Protein AF-J3IE87-F1 (afdb_monomer)

Radius of gyration: 18.37 Å; Cα contacts (8 Å, |Δi|>4): 127; chains: 1; bounding box: 42×28×56 Å

Foldseek 3Di:
DQDPLNVQLVVLCVLQPQLLVLLVVVLVVLVVVLVVVVVVCVVVVNPCVCNVVSVVVSVLSVQLSVLLVLLSVLSNDQQRPCPPVVSSVVSLVSLQVVLVVLCVVVPPDPSSVSSNVSSVSSVVSNVVNVVSNVCVVVVVPPD

Mean predicted aligned error: 9.03 Å

Nearest PDB structures (foldseek):
  1i4d-assembly1_B  TM=3.005E-01  e=4.327E+00  Homo sapiens
  1i4d-assembly1_A  TM=2.840E-01  e=5.271E+00  Homo sapiens

Solvent-accessible surface area (backbone atoms only — not comparable to full-atom values): 7616 Å² total; per-residue (Å²): 133,86,48,77,67,56,53,52,44,49,52,53,50,67,59,42,54,65,38,52,53,56,40,49,51,53,50,52,49,49,53,50,51,52,53,52,51,51,51,49,27,65,76,68,71,48,83,65,80,61,48,68,58,53,50,52,53,47,51,50,50,53,46,19,48,51,22,39,51,50,41,53,54,34,54,74,43,95,71,35,76,66,78,62,51,74,58,34,52,50,17,40,53,47,27,40,51,52,10,51,51,39,29,65,73,46,60,86,33,72,67,14,54,44,39,33,46,27,27,56,53,40,51,54,46,42,54,52,36,54,52,53,34,52,39,47,76,69,57,76,57,81,121

Sequence (143 aa):
MITRLQVLKLIQISLALPAYTVPASATIGFILWYGLGLLTGLLTSQTLAGAEWGLLLLVASLYSQWACWSIFADGLEDIPAVPHLPWVVFGLVLTLLLGIAAWVIFRTGLFGFLCGSQGIVACVLLVINLLRRRAADSGHLRV

Secondary structure (DSSP, 8-state):
---HHHHHHHHHHHHHHHHHHHHHHHHHHHHHHHHHHHHHHHHHT---TTHHHHHHHHHHHHHHHHHHHHHHHHHHSSS---TTHHHHHHHHHHHHHHHHHHHHHTTT-HHHHHHHHHHHHHHHHHHHHHHHHHHHHTTTT--

pLDDT: mean 74.34, std 9.61, range [41.16, 89.0]

Structure (mmCIF, N/CA/C/O backbone):
data_AF-J3IE87-F1
#
_entry.id   AF-J3IE87-F1
#
loop_
_atom_site.group_PDB
_atom_site.id
_atom_site.type_symbol
_atom_site.label_atom_id
_atom_site.label_alt_id
_atom_site.label_comp_id
_atom_site.label_asym_id
_atom_site.label_entity_id
_atom_site.label_seq_id
_atom_site.pdbx_PDB_ins_code
_atom_site.Cartn_x
_atom_site.Cartn_y
_atom_site.Cartn_z
_atom_site.occupancy
_atom_site.B_iso_or_equiv
_atom_site.auth_seq_id
_atom_site.auth_comp_id
_atom_site.auth_asym_id
_atom_site.auth_atom_id
_atom_site.pdbx_PDB_model_num
ATOM 1 N N . MET A 1 1 ? 24.023 16.325 -17.488 1.00 49.53 1 MET A N 1
ATOM 2 C CA . MET A 1 1 ? 22.997 15.998 -18.499 1.00 49.53 1 MET A CA 1
ATOM 3 C C . MET A 1 1 ? 22.140 14.892 -17.911 1.00 49.53 1 MET A C 1
ATOM 5 O O . MET A 1 1 ? 22.682 13.840 -17.606 1.00 49.53 1 MET A O 1
ATOM 9 N N . ILE A 1 2 ? 20.868 15.167 -17.625 1.00 58.59 2 ILE A N 1
ATOM 10 C CA . ILE A 1 2 ? 19.955 14.168 -17.057 1.00 58.59 2 ILE A CA 1
ATOM 11 C C . ILE A 1 2 ? 19.617 13.140 -18.145 1.00 58.59 2 ILE A C 1
ATOM 13 O O . ILE A 1 2 ? 19.293 13.517 -19.273 1.00 58.59 2 ILE A O 1
ATOM 17 N N . THR A 1 3 ? 19.722 11.849 -17.835 1.00 72.19 3 THR A N 1
ATOM 18 C CA . THR A 1 3 ? 19.378 10.778 -18.783 1.00 72.19 3 THR A CA 1
ATOM 19 C C . THR A 1 3 ? 17.861 10.557 -18.815 1.00 72.19 3 THR A C 1
ATOM 21 O O . THR A 1 3 ? 17.160 10.837 -17.842 1.00 72.19 3 THR A O 1
ATOM 24 N N . ARG A 1 4 ? 17.308 10.029 -19.920 1.00 66.62 4 ARG A N 1
ATOM 25 C CA . ARG A 1 4 ? 15.855 9.747 -20.033 1.00 66.62 4 ARG A CA 1
ATOM 26 C C . ARG A 1 4 ? 15.334 8.843 -18.903 1.00 66.62 4 ARG A C 1
ATOM 28 O O . ARG A 1 4 ? 14.187 8.976 -18.487 1.00 66.62 4 ARG A O 1
ATOM 35 N N . LEU A 1 5 ? 16.198 7.975 -18.377 1.00 66.06 5 LEU A N 1
ATOM 36 C CA . LEU A 1 5 ? 15.913 7.075 -17.260 1.00 66.06 5 LEU A CA 1
ATOM 37 C C . LEU A 1 5 ? 15.802 7.830 -15.921 1.00 66.06 5 LEU A C 1
ATOM 39 O O . LEU A 1 5 ? 14.910 7.549 -15.125 1.00 66.06 5 LEU A O 1
ATOM 43 N N . GLN A 1 6 ? 16.635 8.856 -15.712 1.00 66.75 6 GLN A N 1
ATOM 44 C CA . GLN A 1 6 ? 16.551 9.748 -14.550 1.00 66.75 6 GLN A CA 1
ATOM 45 C C . GLN A 1 6 ? 15.290 10.627 -14.579 1.00 66.75 6 GLN A C 1
ATOM 47 O O . GLN A 1 6 ? 14.691 10.848 -13.531 1.00 66.75 6 GLN A O 1
ATOM 52 N N . VAL A 1 7 ? 14.837 11.074 -15.761 1.00 70.44 7 VAL A N 1
ATOM 53 C CA . VAL A 1 7 ? 13.557 11.805 -15.904 1.00 70.44 7 VAL A CA 1
ATOM 54 C C . VAL A 1 7 ? 12.369 10.920 -15.525 1.00 70.44 7 VAL A C 1
ATOM 56 O O . VAL A 1 7 ? 11.489 11.359 -14.791 1.00 70.44 7 VAL A O 1
ATOM 59 N N . LEU A 1 8 ? 12.347 9.664 -15.983 1.00 63.66 8 LEU A N 1
ATOM 60 C CA . LEU A 1 8 ? 11.281 8.713 -15.649 1.00 63.66 8 LEU A CA 1
ATOM 61 C C . LEU A 1 8 ? 11.243 8.394 -14.150 1.00 63.66 8 LEU A C 1
ATOM 63 O O . LEU A 1 8 ? 10.163 8.411 -13.563 1.00 63.66 8 LEU A O 1
ATOM 67 N N . LYS A 1 9 ? 12.406 8.192 -13.518 1.00 65.44 9 LYS A N 1
ATOM 68 C CA . LYS A 1 9 ? 12.503 8.042 -12.058 1.00 65.44 9 LYS A CA 1
ATOM 69 C C . LYS A 1 9 ? 11.974 9.273 -11.324 1.00 65.44 9 LYS A C 1
ATOM 71 O O . LYS A 1 9 ? 11.215 9.131 -10.371 1.00 65.44 9 LYS A O 1
ATOM 76 N N . LEU A 1 10 ? 12.315 10.476 -11.789 1.00 68.12 10 LEU A N 1
ATOM 77 C CA . LEU A 1 10 ? 11.829 11.717 -11.186 1.00 68.12 10 LEU A CA 1
ATOM 78 C C . LEU A 1 10 ? 10.300 11.828 -11.282 1.00 68.12 10 LEU A C 1
ATOM 80 O O . LEU A 1 10 ? 9.655 12.121 -10.285 1.00 68.12 10 LEU A O 1
ATOM 84 N N . ILE A 1 11 ? 9.713 11.506 -12.439 1.00 67.75 11 ILE A N 1
ATOM 85 C CA . ILE A 1 11 ? 8.254 11.484 -12.636 1.00 67.75 11 ILE A CA 1
ATOM 86 C C . ILE A 1 11 ? 7.585 10.443 -11.723 1.00 67.75 11 ILE A C 1
ATOM 88 O O . ILE A 1 11 ? 6.569 10.748 -11.099 1.00 67.75 11 ILE A O 1
ATOM 92 N N . GLN A 1 12 ? 8.161 9.239 -11.597 1.00 66.31 12 GLN A N 1
ATOM 93 C CA . GLN A 1 12 ? 7.662 8.202 -10.684 1.00 66.31 12 GLN A CA 1
ATOM 94 C C . GLN A 1 12 ? 7.676 8.684 -9.228 1.00 66.31 12 GLN A C 1
ATOM 96 O O . GLN A 1 12 ? 6.685 8.517 -8.523 1.00 66.31 12 GLN A O 1
ATOM 101 N N . ILE A 1 13 ? 8.754 9.339 -8.795 1.00 67.69 13 ILE A N 1
ATOM 102 C CA . ILE A 1 13 ? 8.888 9.913 -7.449 1.00 67.69 13 ILE A CA 1
ATOM 103 C C . ILE A 1 13 ? 7.872 11.042 -7.229 1.00 67.69 13 ILE A C 1
ATOM 105 O O . ILE A 1 13 ? 7.196 11.066 -6.202 1.00 67.69 13 ILE A O 1
ATOM 109 N N . SER A 1 14 ? 7.715 11.951 -8.196 1.00 63.09 14 SER A N 1
ATOM 110 C CA . SER A 1 14 ? 6.796 13.092 -8.096 1.00 63.09 14 SER A CA 1
ATOM 111 C C . SER A 1 14 ? 5.320 12.686 -8.046 1.00 63.09 14 SER A C 1
ATOM 113 O O . SER A 1 14 ? 4.544 13.338 -7.354 1.00 63.09 14 SER A O 1
ATOM 115 N N . LEU A 1 15 ? 4.924 11.620 -8.749 1.00 64.19 15 LEU A N 1
ATOM 116 C CA . LEU A 1 15 ? 3.556 11.085 -8.715 1.00 64.19 15 LEU A CA 1
ATOM 117 C C . LEU A 1 15 ? 3.298 10.205 -7.488 1.00 64.19 15 LEU A C 1
ATOM 119 O O . LEU A 1 15 ? 2.194 10.213 -6.944 1.00 64.19 15 LEU A O 1
ATOM 123 N N . ALA A 1 16 ? 4.303 9.451 -7.043 1.00 62.28 16 ALA A N 1
ATOM 124 C CA . ALA A 1 16 ? 4.160 8.548 -5.913 1.00 62.28 16 ALA A CA 1
ATOM 125 C C . ALA A 1 16 ? 4.171 9.284 -4.567 1.00 62.28 16 ALA A C 1
ATOM 127 O O . ALA A 1 16 ? 3.341 8.989 -3.719 1.00 62.28 16 ALA A O 1
ATOM 128 N N . LEU A 1 17 ? 5.034 10.280 -4.340 1.00 63.72 17 LEU A N 1
ATOM 129 C CA . LEU A 1 17 ? 5.115 10.926 -3.018 1.00 63.72 17 LEU A CA 1
ATOM 130 C C . LEU A 1 17 ? 3.760 11.443 -2.484 1.00 63.72 17 LEU A C 1
ATOM 132 O O . LEU A 1 17 ? 3.412 11.126 -1.344 1.00 63.72 17 LEU A O 1
ATOM 136 N N . PRO A 1 18 ? 2.953 12.191 -3.261 1.00 57.62 18 PRO A N 1
ATOM 137 C CA . PRO A 1 18 ? 1.649 12.672 -2.801 1.00 57.62 18 PRO A CA 1
ATOM 138 C C . PRO A 1 18 ? 0.640 11.532 -2.617 1.00 57.62 18 PRO A C 1
ATOM 140 O O . PRO A 1 18 ? -0.123 11.513 -1.653 1.00 57.62 18 PRO A O 1
ATOM 143 N N . ALA A 1 19 ? 0.663 10.556 -3.527 1.00 60.94 19 ALA A N 1
ATOM 144 C CA . ALA A 1 19 ? -0.253 9.422 -3.517 1.00 60.94 19 ALA A CA 1
ATOM 145 C C . ALA A 1 19 ? 0.029 8.427 -2.383 1.00 60.94 19 ALA A C 1
ATOM 147 O O . ALA A 1 19 ? -0.850 7.653 -2.037 1.00 60.94 19 ALA A O 1
ATOM 148 N N . TYR A 1 20 ? 1.228 8.446 -1.798 1.00 62.47 20 TYR A N 1
ATOM 149 C CA . TYR A 1 20 ? 1.644 7.530 -0.734 1.00 62.47 20 TYR A CA 1
ATOM 150 C C . TYR A 1 20 ? 1.673 8.181 0.653 1.00 62.47 20 TYR A C 1
ATOM 152 O O . TYR A 1 20 ? 1.574 7.485 1.662 1.00 62.47 20 TYR A O 1
ATOM 160 N N . THR A 1 21 ? 1.750 9.512 0.726 1.00 62.06 21 THR A N 1
ATOM 161 C CA . THR A 1 21 ? 1.759 10.258 1.996 1.00 62.06 21 THR A CA 1
ATOM 162 C C . THR A 1 21 ? 0.375 10.375 2.630 1.00 62.06 21 THR A C 1
ATOM 164 O O . THR A 1 21 ? 0.247 10.238 3.846 1.00 62.06 21 THR A O 1
ATOM 167 N N . VAL A 1 22 ? -0.679 10.573 1.835 1.00 58.59 22 VAL A N 1
ATOM 168 C CA . VAL A 1 22 ? -2.048 10.701 2.368 1.00 58.59 22 VAL A CA 1
ATOM 169 C C . VAL A 1 22 ? -2.644 9.372 2.856 1.00 58.59 22 VAL A C 1
ATOM 171 O O . VAL A 1 22 ? -3.240 9.330 3.930 1.00 58.59 22 VAL A O 1
ATOM 174 N N . PRO A 1 23 ? -2.481 8.247 2.156 1.00 63.66 23 PRO A N 1
ATOM 175 C CA . PRO A 1 23 ? -2.977 6.978 2.677 1.00 63.66 23 PRO A CA 1
ATOM 176 C C . PRO A 1 23 ? -2.180 6.502 3.892 1.00 63.66 23 PRO A C 1
ATOM 178 O O . PRO A 1 23 ? -2.728 5.833 4.773 1.00 63.66 23 PRO A O 1
ATOM 181 N N . ALA A 1 24 ? -0.888 6.857 3.973 1.00 66.06 24 ALA A N 1
ATOM 182 C CA . ALA A 1 24 ? -0.066 6.585 5.151 1.00 66.06 24 ALA A CA 1
ATOM 183 C C . ALA A 1 24 ? -0.640 7.279 6.389 1.00 66.06 24 ALA A C 1
ATOM 185 O O . ALA A 1 24 ? -0.764 6.642 7.434 1.00 66.06 24 ALA A O 1
ATOM 186 N N . SER A 1 25 ? -1.095 8.530 6.269 1.00 66.38 25 SER A N 1
ATOM 187 C CA . SER A 1 25 ? -1.743 9.225 7.385 1.00 66.38 25 SER A CA 1
ATOM 188 C C . SER A 1 25 ? -3.101 8.617 7.758 1.00 66.38 25 SER A C 1
ATOM 190 O O . SER A 1 25 ? -3.394 8.499 8.946 1.00 66.38 25 SER A O 1
ATOM 192 N N . ALA A 1 26 ? -3.889 8.132 6.791 1.00 67.75 26 ALA A N 1
ATOM 193 C CA . ALA A 1 26 ? -5.127 7.395 7.071 1.00 67.75 26 ALA A CA 1
ATOM 194 C C . ALA A 1 26 ? -4.864 6.072 7.817 1.00 67.75 26 ALA A C 1
ATOM 196 O O . ALA A 1 26 ? -5.569 5.740 8.770 1.00 67.75 26 ALA A O 1
ATOM 197 N N . THR A 1 27 ? -3.806 5.349 7.437 1.00 74.69 27 THR A N 1
ATOM 198 C CA . THR A 1 27 ? -3.392 4.107 8.113 1.00 74.69 27 THR A CA 1
ATOM 199 C C . THR A 1 27 ? -2.924 4.390 9.540 1.00 74.69 27 THR A C 1
ATOM 201 O O . THR A 1 27 ? -3.325 3.690 10.464 1.00 74.69 27 THR A O 1
ATOM 204 N N . ILE A 1 28 ? -2.142 5.458 9.742 1.00 76.62 28 ILE A N 1
ATOM 205 C CA . ILE A 1 28 ? -1.727 5.932 11.073 1.00 76.62 28 ILE A CA 1
ATOM 206 C C . ILE A 1 28 ? -2.948 6.299 11.925 1.00 76.62 28 ILE A C 1
ATOM 208 O O . ILE A 1 28 ? -3.035 5.881 13.078 1.00 76.62 28 ILE A O 1
ATOM 212 N N . GLY A 1 29 ? -3.919 7.023 11.363 1.00 75.88 29 GLY A N 1
ATOM 213 C CA . GLY A 1 29 ? -5.170 7.346 12.048 1.00 75.88 29 GLY A CA 1
ATOM 214 C C . GLY A 1 29 ? -5.946 6.098 12.475 1.00 75.88 29 GLY A C 1
ATOM 215 O O . GLY A 1 29 ? -6.440 6.039 13.599 1.00 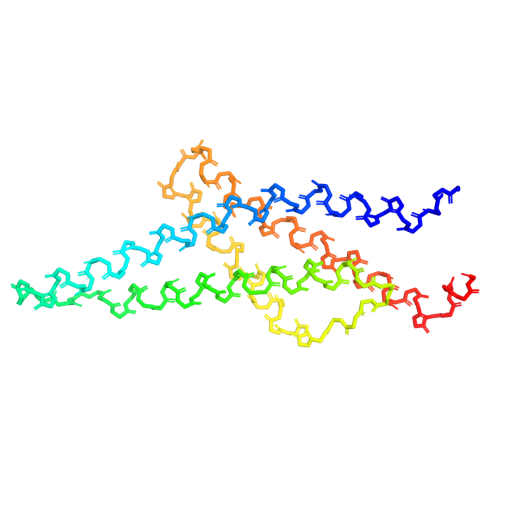75.88 29 GLY A O 1
ATOM 216 N N . PHE A 1 30 ? -5.995 5.073 11.621 1.00 75.69 30 PHE A N 1
ATOM 217 C CA . PHE A 1 30 ? -6.664 3.808 11.926 1.00 75.69 30 PHE A CA 1
ATOM 218 C C . PHE A 1 30 ? -5.929 2.993 13.003 1.00 75.69 30 PHE A C 1
ATOM 220 O O . PHE A 1 30 ? -6.575 2.457 13.902 1.00 75.69 30 PHE A O 1
ATOM 227 N N . ILE A 1 31 ? -4.588 2.965 12.975 1.00 83.25 31 ILE A N 1
ATOM 228 C CA . ILE A 1 31 ? -3.757 2.375 14.041 1.00 83.25 31 ILE A CA 1
ATOM 229 C C . ILE A 1 31 ? -4.066 3.048 15.383 1.00 83.25 31 ILE A C 1
ATOM 231 O O . ILE A 1 31 ? -4.301 2.363 16.377 1.00 83.25 31 ILE A O 1
ATOM 235 N N . LEU A 1 32 ? -4.073 4.384 15.413 1.00 82.56 32 LEU A N 1
ATOM 236 C CA . LEU A 1 32 ? -4.324 5.153 16.632 1.00 82.56 32 LEU A CA 1
ATOM 237 C C . LEU A 1 32 ? -5.744 4.933 17.154 1.00 82.56 32 LEU A C 1
ATOM 239 O O . LEU A 1 32 ? -5.918 4.700 18.347 1.00 82.56 32 LEU A O 1
ATOM 243 N N . TRP A 1 33 ? -6.746 4.959 16.274 1.00 84.06 33 TRP A N 1
ATOM 244 C CA . TRP A 1 33 ? -8.135 4.693 16.642 1.00 84.06 33 TRP A CA 1
ATOM 245 C C . TRP A 1 33 ? -8.305 3.291 17.239 1.00 84.06 33 TRP A C 1
ATOM 247 O O . TRP A 1 33 ? -8.881 3.156 18.319 1.00 84.06 33 TRP A O 1
ATOM 257 N N . TYR A 1 34 ? -7.748 2.264 16.589 1.00 83.94 34 TYR A N 1
ATOM 258 C CA . TYR A 1 34 ? -7.817 0.887 17.077 1.00 83.94 34 TYR A CA 1
ATOM 259 C C . TYR A 1 34 ? -7.074 0.716 18.409 1.00 83.94 34 TYR A C 1
ATOM 261 O O . TYR A 1 34 ? -7.623 0.156 19.353 1.00 83.94 34 TYR A O 1
ATOM 269 N N . GLY A 1 35 ? -5.848 1.239 18.519 1.00 85.00 35 GLY A N 1
ATOM 270 C CA . GLY A 1 35 ? -5.033 1.133 19.731 1.00 85.00 35 GLY A CA 1
ATOM 271 C C . GLY A 1 35 ? -5.651 1.846 20.935 1.00 85.00 35 GLY A C 1
ATOM 272 O O . GLY A 1 35 ? -5.715 1.272 22.021 1.00 85.00 35 GLY A O 1
ATOM 273 N N . LEU A 1 36 ? -6.162 3.067 20.741 1.00 85.81 36 LEU A N 1
ATOM 274 C CA . LEU A 1 36 ? -6.858 3.810 21.793 1.00 85.81 36 LEU A CA 1
ATOM 275 C C . LEU A 1 36 ? -8.173 3.132 22.182 1.00 85.81 36 LEU A C 1
ATOM 277 O O . LEU A 1 36 ? -8.447 3.021 23.371 1.00 85.81 36 LEU A O 1
ATOM 281 N N . GLY A 1 37 ? -8.952 2.647 21.210 1.00 83.56 37 GLY A N 1
ATOM 282 C CA . GLY A 1 37 ? -10.200 1.923 21.465 1.00 83.56 37 GLY A CA 1
ATOM 283 C C . GLY A 1 37 ? -9.990 0.613 22.228 1.00 83.56 37 GLY A C 1
ATOM 284 O O . GLY A 1 37 ? -10.767 0.269 23.116 1.00 83.56 37 GLY A O 1
ATOM 285 N N . LEU A 1 38 ? -8.908 -0.106 21.928 1.00 85.00 38 LEU A N 1
ATOM 286 C CA . LEU A 1 38 ? -8.557 -1.338 22.628 1.00 85.00 38 LEU A CA 1
ATOM 287 C C . LEU A 1 38 ? -8.084 -1.042 24.057 1.00 85.00 38 LEU A C 1
ATOM 289 O O . LEU A 1 38 ? -8.516 -1.705 24.997 1.00 85.00 38 LEU A O 1
ATOM 293 N N . LEU A 1 39 ? -7.263 -0.002 24.237 1.00 86.56 39 LEU A N 1
ATOM 294 C CA . LEU A 1 39 ? -6.824 0.457 25.554 1.00 86.56 39 LEU A CA 1
ATOM 295 C C . LEU A 1 39 ? -8.009 0.898 26.425 1.00 86.56 39 LEU A C 1
ATOM 297 O O . LEU A 1 39 ? -8.105 0.483 27.577 1.00 86.56 39 LEU A O 1
ATOM 301 N N . THR A 1 40 ? -8.930 1.706 25.893 1.00 84.25 40 THR A N 1
ATOM 302 C CA . THR A 1 40 ? -10.119 2.141 26.638 1.00 84.25 40 THR A CA 1
ATOM 303 C C . THR A 1 40 ? -11.035 0.971 26.966 1.00 84.25 40 THR A C 1
ATOM 305 O O . THR A 1 40 ? -11.504 0.891 28.099 1.00 84.25 40 THR A O 1
ATOM 308 N N . GLY A 1 41 ? -11.243 0.032 26.038 1.00 84.25 41 GLY A N 1
ATOM 309 C CA . GLY A 1 41 ? -12.021 -1.183 26.286 1.00 84.25 41 GLY A CA 1
ATOM 310 C C . GLY A 1 41 ? -11.451 -2.019 27.434 1.00 84.25 41 GLY A C 1
ATOM 311 O O . GLY A 1 41 ? -12.188 -2.393 28.346 1.00 84.25 41 GLY A O 1
ATOM 312 N N . LEU A 1 42 ? -10.128 -2.219 27.450 1.00 84.12 42 LEU A N 1
ATOM 313 C CA . LEU A 1 42 ? -9.430 -2.922 28.532 1.00 84.12 42 LEU A CA 1
ATOM 314 C C . LEU A 1 42 ? -9.529 -2.180 29.873 1.00 84.12 42 LEU A C 1
ATOM 316 O O . LEU A 1 42 ? -9.804 -2.802 30.896 1.00 84.12 42 LEU A O 1
ATOM 320 N N . LEU A 1 43 ? -9.342 -0.857 29.878 1.00 89.00 43 LEU A N 1
ATOM 321 C CA . LEU A 1 43 ? -9.385 -0.043 31.100 1.00 89.00 43 LEU A CA 1
ATOM 322 C C . LEU A 1 43 ? -10.798 0.112 31.678 1.00 89.00 43 LEU A C 1
ATOM 324 O O . LEU A 1 43 ? -10.952 0.288 32.883 1.00 89.00 43 LEU A O 1
ATOM 328 N N . THR A 1 44 ? -11.830 0.052 30.836 1.00 87.69 44 THR A N 1
ATOM 329 C CA . THR A 1 44 ? -13.234 0.226 31.244 1.00 87.69 44 THR A CA 1
ATOM 330 C C . THR A 1 44 ? -13.996 -1.093 31.376 1.00 87.69 44 THR A C 1
ATOM 332 O O . THR A 1 44 ? -15.185 -1.075 31.684 1.00 87.69 44 THR A O 1
ATOM 335 N N . SER A 1 45 ? -13.322 -2.237 31.178 1.00 80.94 45 SER A N 1
ATOM 336 C CA . SER A 1 45 ? -13.931 -3.579 31.167 1.00 80.94 45 SER A CA 1
ATOM 337 C C . SER A 1 45 ? -15.125 -3.701 30.208 1.00 80.94 45 SER A C 1
ATOM 339 O O . SER A 1 45 ? -16.041 -4.492 30.435 1.00 80.94 45 SER A O 1
ATOM 341 N N . GLN A 1 46 ? -15.135 -2.904 29.136 1.00 78.94 46 GLN A N 1
ATOM 342 C CA . GLN A 1 46 ? -16.158 -2.997 28.102 1.00 78.94 46 GLN A CA 1
ATOM 343 C C . GLN A 1 46 ? -15.925 -4.240 27.244 1.00 78.94 46 GLN A C 1
ATOM 345 O O . GLN A 1 46 ? -14.792 -4.652 26.990 1.00 78.94 46 GLN A O 1
ATOM 350 N N . THR A 1 47 ? -17.014 -4.846 26.776 1.00 72.94 47 THR A N 1
ATOM 351 C CA . THR A 1 47 ? -16.944 -5.988 25.870 1.00 72.94 47 THR A CA 1
ATOM 352 C C . THR A 1 47 ? -16.297 -5.564 24.551 1.00 72.94 47 THR A C 1
ATOM 354 O O . THR A 1 47 ? -16.800 -4.703 23.837 1.00 72.94 47 THR A O 1
ATOM 357 N N . LEU A 1 48 ? -15.181 -6.207 24.200 1.00 72.50 48 LEU A N 1
ATOM 358 C CA . LEU A 1 48 ? -14.412 -5.980 22.965 1.00 72.50 48 LEU A CA 1
ATOM 359 C C . LEU A 1 48 ? -15.097 -6.579 21.718 1.00 72.50 48 LEU A C 1
ATOM 361 O O . LEU A 1 48 ? -14.439 -7.043 20.786 1.00 72.50 48 LEU A O 1
ATOM 365 N N . ALA A 1 49 ? -16.430 -6.601 21.693 1.00 70.62 49 ALA A N 1
ATOM 366 C CA . ALA A 1 49 ? -17.190 -7.120 20.567 1.00 70.62 49 ALA A CA 1
ATOM 367 C C . ALA A 1 49 ? -16.847 -6.311 19.302 1.00 70.62 49 ALA A C 1
ATOM 369 O O . ALA A 1 49 ? -17.046 -5.101 19.253 1.00 70.62 49 ALA A O 1
ATOM 370 N N . GLY A 1 50 ? -16.294 -6.979 18.286 1.00 71.25 50 GLY A N 1
ATOM 371 C CA . GLY A 1 50 ? -15.843 -6.337 17.045 1.00 71.25 50 GLY A CA 1
ATOM 372 C C . GLY A 1 50 ? -14.366 -5.924 17.010 1.00 71.25 50 GLY A C 1
ATOM 373 O O . GLY A 1 50 ? -13.897 -5.505 15.952 1.00 71.25 50 GLY A O 1
ATOM 374 N N . ALA A 1 51 ? -13.601 -6.103 18.096 1.00 79.62 51 ALA A N 1
ATOM 375 C CA . ALA A 1 51 ? -12.154 -5.863 18.087 1.00 79.62 51 ALA A CA 1
ATOM 376 C C . ALA A 1 51 ? -11.424 -6.779 17.088 1.00 79.62 51 ALA A C 1
ATOM 378 O O . ALA A 1 51 ? -10.508 -6.337 16.406 1.00 79.62 51 ALA A O 1
ATOM 379 N N . GLU A 1 52 ? -11.884 -8.021 16.922 1.00 82.56 52 GLU A N 1
ATOM 380 C CA . GLU A 1 52 ? -11.345 -8.962 15.929 1.00 82.56 52 GLU A CA 1
ATOM 381 C C . GLU A 1 52 ? -11.500 -8.439 14.494 1.00 82.56 52 GLU A C 1
ATOM 383 O O . GLU A 1 52 ? -10.550 -8.461 13.711 1.00 82.56 52 GLU A O 1
ATOM 388 N N . TRP A 1 53 ? -12.672 -7.888 14.159 1.00 80.06 53 TRP A N 1
ATOM 389 C CA . TRP A 1 53 ? -12.910 -7.250 12.863 1.00 80.06 53 TRP A CA 1
ATOM 390 C C . TRP A 1 53 ? -12.044 -6.004 12.677 1.00 80.06 53 TRP A C 1
ATOM 392 O O . TRP A 1 53 ? -11.493 -5.799 11.595 1.00 80.06 53 TRP A O 1
ATOM 402 N N . GLY A 1 54 ? -11.873 -5.206 13.735 1.00 80.56 54 GLY A N 1
ATOM 403 C CA . GLY A 1 54 ? -10.956 -4.066 13.744 1.00 80.56 54 GLY A CA 1
ATOM 404 C C . GLY A 1 54 ? -9.503 -4.479 13.490 1.00 80.56 54 GLY A C 1
ATOM 405 O O . GLY A 1 54 ? -8.827 -3.850 12.676 1.00 80.56 54 GLY A O 1
ATOM 406 N N . LEU A 1 55 ? -9.047 -5.574 14.105 1.00 82.38 55 LEU A N 1
ATOM 407 C CA . LEU A 1 55 ? -7.710 -6.130 13.898 1.00 82.38 55 LEU A CA 1
ATOM 408 C C . LEU A 1 55 ? -7.519 -6.612 12.460 1.00 82.38 55 LEU A C 1
ATOM 410 O O . LEU A 1 55 ? -6.498 -6.313 11.847 1.00 82.38 55 LEU A O 1
ATOM 414 N N . LEU A 1 56 ? -8.498 -7.329 11.904 1.00 84.94 56 LEU A N 1
ATOM 415 C CA . LEU A 1 56 ? -8.450 -7.801 10.518 1.00 84.94 56 LEU A CA 1
ATOM 416 C C . LEU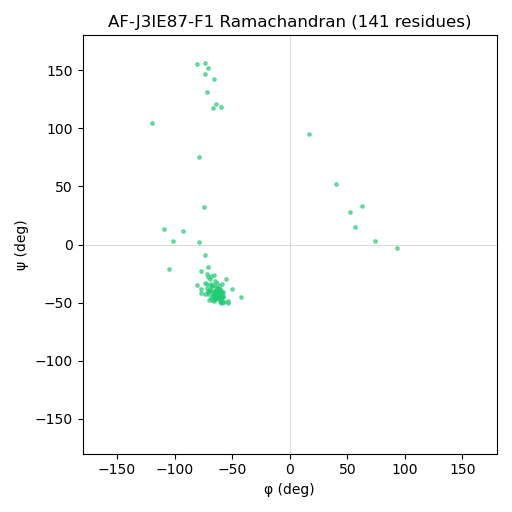 A 1 56 ? -8.371 -6.633 9.529 1.00 84.94 56 LEU A C 1
ATOM 418 O O . LEU A 1 56 ? -7.533 -6.650 8.629 1.00 84.94 56 LEU A O 1
ATOM 422 N N . LEU A 1 57 ? -9.187 -5.594 9.722 1.00 82.06 57 LEU A N 1
ATOM 423 C CA . LEU A 1 57 ? -9.135 -4.362 8.928 1.00 82.06 57 LEU A CA 1
ATOM 424 C C . LEU A 1 57 ? -7.791 -3.640 9.065 1.00 82.06 57 LEU A C 1
ATOM 426 O O . LEU A 1 57 ? -7.268 -3.120 8.077 1.00 82.06 57 LEU A O 1
ATOM 430 N N . LEU A 1 58 ? -7.210 -3.635 10.265 1.00 84.12 58 LEU A N 1
ATOM 431 C CA . LEU A 1 58 ? -5.905 -3.038 10.522 1.00 84.12 58 LEU A CA 1
ATOM 432 C C . LEU A 1 58 ? -4.793 -3.797 9.789 1.00 84.12 58 LEU A C 1
ATOM 434 O O . LEU A 1 58 ? -3.996 -3.183 9.083 1.00 84.12 58 LEU A O 1
ATOM 438 N N . VAL A 1 59 ? -4.769 -5.126 9.906 1.00 85.38 59 VAL A N 1
ATOM 439 C CA . VAL A 1 59 ? -3.809 -5.993 9.208 1.00 85.38 59 VAL A CA 1
ATOM 440 C C . VAL A 1 59 ? -3.958 -5.844 7.696 1.00 85.38 59 VAL A C 1
ATOM 442 O O . VAL A 1 59 ? -2.959 -5.670 7.001 1.00 85.38 59 VAL A O 1
ATOM 445 N N . ALA A 1 60 ? -5.191 -5.834 7.185 1.00 83.75 60 ALA A N 1
ATOM 446 C CA . ALA A 1 60 ? -5.474 -5.602 5.774 1.00 83.75 60 ALA A CA 1
ATOM 447 C C . ALA A 1 60 ? -4.948 -4.238 5.297 1.00 83.75 60 ALA A C 1
ATOM 449 O O . ALA A 1 60 ? -4.288 -4.156 4.262 1.00 83.75 60 ALA A O 1
ATOM 450 N N . SER A 1 61 ? -5.170 -3.177 6.076 1.00 81.94 61 SER A N 1
ATOM 451 C CA . SER A 1 61 ? -4.684 -1.830 5.755 1.00 81.94 61 SER A CA 1
ATOM 452 C C . SER A 1 61 ? -3.154 -1.772 5.736 1.00 81.94 61 SER A C 1
ATOM 454 O O . SER A 1 61 ? -2.569 -1.278 4.774 1.00 81.94 61 SER A O 1
ATOM 456 N N . LEU A 1 62 ? -2.491 -2.346 6.743 1.00 84.00 62 LEU A N 1
ATOM 457 C CA . LEU A 1 62 ? -1.028 -2.432 6.807 1.00 84.00 62 LEU A CA 1
ATOM 458 C C . LEU A 1 62 ? -0.443 -3.234 5.640 1.00 84.00 62 LEU A C 1
ATOM 460 O O . LEU A 1 62 ? 0.553 -2.826 5.046 1.00 84.00 62 LEU A O 1
ATOM 464 N N . TYR A 1 63 ? -1.080 -4.346 5.282 1.00 84.38 63 TYR A N 1
ATOM 465 C CA . TYR A 1 63 ? -0.662 -5.176 4.160 1.00 84.38 63 TYR A CA 1
ATOM 466 C C . TYR A 1 63 ? -0.817 -4.454 2.815 1.00 84.38 63 TYR A C 1
ATOM 468 O O . TYR A 1 63 ? 0.093 -4.479 1.988 1.00 84.38 63 TYR A O 1
ATOM 476 N N . SER A 1 64 ? -1.941 -3.760 2.619 1.00 82.25 64 SER A N 1
ATOM 477 C CA . SER A 1 64 ? -2.189 -2.935 1.432 1.00 82.25 64 SER A CA 1
ATOM 478 C C . SER A 1 64 ? -1.112 -1.851 1.273 1.00 82.25 64 SER A C 1
ATOM 480 O O . SER A 1 64 ? -0.571 -1.646 0.186 1.00 82.25 64 SER A O 1
ATOM 482 N N . GLN A 1 65 ? -0.706 -1.242 2.391 1.00 81.31 65 GLN A N 1
ATOM 483 C CA . GLN A 1 65 ? 0.342 -0.232 2.422 1.00 81.31 65 GLN A CA 1
ATOM 484 C C . GLN A 1 65 ? 1.716 -0.795 2.117 1.00 81.31 65 GLN A C 1
ATOM 486 O O . GLN A 1 65 ? 2.438 -0.222 1.304 1.00 81.31 65 GLN A O 1
ATOM 491 N N . TRP A 1 66 ? 2.067 -1.921 2.737 1.00 85.00 66 TRP A N 1
ATOM 492 C CA . TRP A 1 66 ? 3.300 -2.632 2.428 1.00 85.00 66 TRP A CA 1
ATOM 493 C C . TRP A 1 66 ? 3.393 -2.921 0.926 1.00 85.00 66 TRP A C 1
ATOM 495 O O . TRP A 1 66 ? 4.381 -2.545 0.305 1.00 8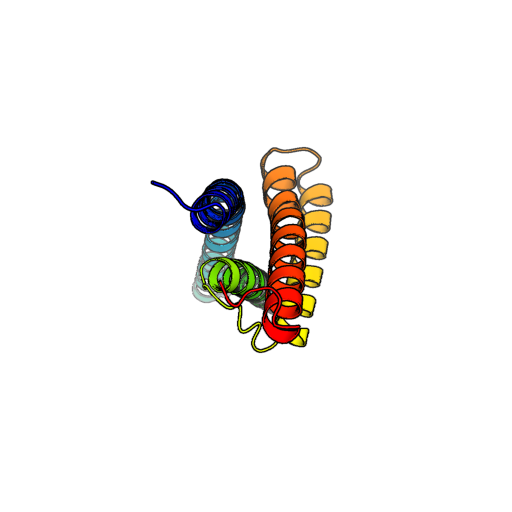5.00 66 TRP A O 1
ATOM 505 N N . ALA A 1 67 ? 2.341 -3.484 0.324 1.00 82.31 67 ALA A N 1
ATOM 506 C CA . ALA A 1 67 ? 2.339 -3.839 -1.091 1.00 82.31 67 ALA A CA 1
ATOM 507 C C . ALA A 1 67 ? 2.518 -2.621 -2.002 1.00 82.31 67 ALA A C 1
ATOM 509 O O . ALA A 1 67 ? 3.329 -2.660 -2.927 1.00 82.31 67 ALA A O 1
ATOM 510 N N . CYS A 1 68 ? 1.816 -1.519 -1.728 1.00 80.75 68 CYS A N 1
ATOM 511 C CA . CYS A 1 68 ? 2.031 -0.284 -2.468 1.00 80.75 68 CYS A CA 1
ATOM 512 C C . CYS A 1 68 ? 3.486 0.190 -2.311 1.00 80.75 68 CYS A C 1
ATOM 514 O O . CYS A 1 68 ? 4.141 0.502 -3.306 1.00 80.75 68 CYS A O 1
ATOM 516 N N . TRP A 1 69 ? 4.011 0.273 -1.083 1.00 79.62 69 TRP A N 1
ATOM 517 C CA . TRP A 1 69 ? 5.371 0.769 -0.840 1.00 79.62 69 TRP A CA 1
ATOM 518 C C . TRP A 1 69 ? 6.440 -0.122 -1.477 1.00 79.62 69 TRP A C 1
ATOM 520 O O . TRP A 1 69 ? 7.439 0.402 -1.962 1.00 79.62 69 TRP A O 1
ATOM 530 N N . SER A 1 70 ? 6.211 -1.434 -1.556 1.00 81.19 70 SER A N 1
ATOM 531 C CA . SER A 1 70 ? 7.062 -2.360 -2.306 1.00 81.19 70 SER A CA 1
ATOM 532 C C . SER A 1 70 ? 7.076 -2.044 -3.804 1.00 81.19 70 SER A C 1
ATOM 534 O O . SER A 1 70 ? 8.151 -1.968 -4.390 1.00 81.19 70 SER A O 1
ATOM 536 N N . ILE A 1 71 ? 5.918 -1.765 -4.420 1.00 80.19 71 ILE A N 1
ATOM 537 C CA . ILE A 1 71 ? 5.842 -1.356 -5.838 1.00 80.19 71 ILE A CA 1
ATOM 538 C C . ILE A 1 71 ? 6.607 -0.051 -6.073 1.00 80.19 71 ILE A C 1
ATOM 540 O O . ILE A 1 71 ? 7.306 0.103 -7.079 1.00 80.19 71 ILE A O 1
ATOM 544 N N . PHE A 1 72 ? 6.460 0.908 -5.160 1.00 79.62 72 PHE A N 1
ATOM 545 C CA . PHE A 1 72 ? 7.181 2.169 -5.247 1.00 79.62 72 PHE A CA 1
ATOM 546 C C . PHE A 1 72 ? 8.695 1.971 -5.108 1.00 79.62 72 PHE A C 1
ATOM 548 O O . PHE A 1 72 ? 9.443 2.493 -5.933 1.00 79.62 72 PHE A O 1
ATOM 555 N N . ALA A 1 73 ? 9.136 1.193 -4.115 1.00 76.81 73 ALA A N 1
ATOM 556 C CA . ALA A 1 73 ? 10.544 0.888 -3.887 1.00 76.81 73 ALA A CA 1
ATOM 557 C C . ALA A 1 73 ? 11.183 0.215 -5.112 1.00 76.81 73 ALA A C 1
ATOM 559 O O . ALA A 1 73 ? 12.225 0.675 -5.572 1.00 76.81 73 ALA A O 1
ATOM 560 N N . ASP A 1 74 ? 10.503 -0.760 -5.722 1.00 77.00 74 ASP A N 1
ATOM 561 C CA . ASP A 1 74 ? 10.941 -1.381 -6.980 1.00 77.00 74 ASP A CA 1
ATOM 562 C C . ASP A 1 74 ? 11.085 -0.357 -8.120 1.00 77.00 74 ASP A C 1
ATOM 564 O O . ASP A 1 74 ? 11.960 -0.476 -8.976 1.00 77.00 74 ASP A O 1
ATOM 568 N N . GLY A 1 75 ? 10.241 0.681 -8.149 1.00 71.56 75 GLY A N 1
ATOM 569 C CA . GLY A 1 75 ? 10.330 1.754 -9.143 1.00 71.56 75 GLY A CA 1
ATOM 570 C C . GLY A 1 75 ? 11.607 2.596 -9.024 1.00 71.56 75 GLY A C 1
ATOM 571 O O . GLY A 1 75 ? 12.081 3.142 -10.028 1.00 71.56 75 GLY A O 1
ATOM 572 N N . LEU A 1 76 ? 12.190 2.673 -7.822 1.00 72.94 76 LEU A N 1
ATOM 573 C CA . LEU A 1 76 ? 13.440 3.389 -7.552 1.00 72.94 76 LEU A CA 1
ATOM 574 C C . LEU A 1 76 ? 14.677 2.613 -8.017 1.00 72.94 76 LEU A C 1
ATOM 576 O O . LEU A 1 76 ? 15.715 3.226 -8.286 1.00 72.94 76 LEU A O 1
ATOM 580 N N . GLU A 1 77 ? 14.578 1.293 -8.163 1.00 73.06 77 GLU A N 1
ATOM 581 C CA . GLU A 1 77 ? 15.676 0.456 -8.640 1.00 73.06 77 GLU A CA 1
ATOM 582 C C . GLU A 1 77 ? 15.946 0.680 -10.140 1.00 73.06 77 GLU A C 1
ATOM 584 O O . GLU A 1 77 ? 15.078 1.094 -10.919 1.00 73.06 77 GLU A O 1
ATOM 589 N N . ASP A 1 78 ? 17.193 0.475 -10.574 1.00 66.44 78 ASP A N 1
ATOM 590 C CA . ASP A 1 78 ? 17.550 0.539 -12.000 1.00 66.44 78 ASP A CA 1
ATOM 591 C C . ASP A 1 78 ? 16.975 -0.657 -12.771 1.00 66.44 78 ASP A C 1
ATOM 593 O O . ASP A 1 78 ? 16.410 -0.484 -13.857 1.00 66.44 78 ASP A O 1
ATOM 597 N N . ILE A 1 79 ? 17.029 -1.840 -12.155 1.00 69.31 79 ILE A N 1
ATOM 598 C CA . ILE A 1 79 ? 16.423 -3.078 -12.640 1.00 69.31 79 ILE A CA 1
ATOM 599 C C . ILE A 1 79 ? 15.415 -3.527 -11.577 1.00 69.31 79 ILE A C 1
ATOM 601 O O . ILE A 1 79 ? 15.844 -4.021 -10.540 1.00 69.31 79 ILE A O 1
ATOM 605 N N . PRO A 1 80 ? 14.101 -3.357 -11.803 1.00 68.75 80 PRO A N 1
ATOM 606 C CA . PRO A 1 80 ? 13.102 -3.732 -10.810 1.00 68.75 80 PRO A CA 1
ATOM 607 C C . PRO A 1 80 ? 13.086 -5.253 -10.619 1.00 68.75 80 PRO A C 1
ATOM 609 O O . PRO A 1 80 ? 12.774 -6.003 -11.552 1.00 68.75 80 PRO A O 1
ATOM 612 N N . ALA A 1 81 ? 13.407 -5.712 -9.408 1.00 65.75 81 ALA A N 1
ATOM 613 C CA . ALA A 1 81 ? 13.465 -7.136 -9.081 1.00 65.75 81 ALA A CA 1
ATOM 614 C C . ALA A 1 81 ? 12.070 -7.794 -8.994 1.00 65.75 81 ALA A C 1
ATOM 616 O O . ALA A 1 81 ? 11.931 -9.000 -9.229 1.00 65.75 81 ALA A O 1
ATOM 617 N N . VAL A 1 82 ? 11.028 -7.006 -8.702 1.00 64.69 82 VAL A N 1
ATOM 618 C CA . VAL A 1 82 ? 9.642 -7.447 -8.457 1.00 64.69 82 VAL A CA 1
ATOM 619 C C . VAL A 1 82 ? 9.565 -8.734 -7.620 1.00 64.69 82 VAL A C 1
ATOM 621 O O . VAL A 1 82 ? 8.963 -9.729 -8.053 1.00 64.69 82 VAL A O 1
ATOM 624 N N . PRO A 1 83 ? 10.231 -8.783 -6.450 1.00 61.84 83 PRO A N 1
ATOM 625 C CA . PRO A 1 83 ? 10.158 -9.943 -5.582 1.00 61.84 83 PRO A CA 1
ATOM 626 C C . PRO A 1 83 ? 8.726 -10.074 -5.049 1.00 61.84 83 PRO A C 1
ATOM 628 O O . PRO A 1 83 ? 8.052 -9.089 -4.762 1.00 61.84 83 PRO A O 1
ATOM 631 N N . HIS A 1 84 ? 8.235 -11.309 -4.924 1.00 75.38 84 HIS A N 1
ATOM 632 C CA . HIS A 1 84 ? 6.910 -11.585 -4.351 1.00 75.38 84 HIS A CA 1
ATOM 633 C C . HIS A 1 84 ? 5.720 -10.985 -5.134 1.00 75.38 84 HIS A C 1
ATOM 635 O O . HIS A 1 84 ? 4.690 -10.681 -4.536 1.00 75.38 84 HIS A O 1
ATOM 641 N N . LEU A 1 85 ? 5.814 -10.892 -6.472 1.00 79.12 85 LEU A N 1
ATOM 642 C CA . LEU A 1 85 ? 4.757 -10.363 -7.355 1.00 79.12 85 LEU A CA 1
ATOM 643 C C . LEU A 1 85 ? 3.322 -10.822 -7.002 1.00 79.12 85 LEU A C 1
ATOM 645 O O . LEU A 1 85 ? 2.448 -9.959 -6.949 1.00 79.12 85 LEU A O 1
ATOM 649 N N . PRO A 1 86 ? 3.033 -12.112 -6.716 1.00 84.00 86 PRO A N 1
ATOM 650 C CA . PRO A 1 86 ? 1.671 -12.530 -6.365 1.00 84.00 86 PRO A CA 1
ATOM 651 C C . PRO A 1 86 ? 1.133 -11.841 -5.103 1.00 84.00 86 PRO A C 1
ATOM 653 O O . PRO A 1 86 ? -0.029 -11.447 -5.056 1.00 84.00 86 PRO A O 1
ATOM 656 N N . TRP A 1 87 ? 1.992 -11.650 -4.100 1.00 83.25 87 TRP A N 1
ATOM 657 C CA . TRP A 1 87 ? 1.657 -10.981 -2.843 1.00 83.25 87 TRP A CA 1
ATOM 658 C C . TRP A 1 87 ? 1.461 -9.480 -3.051 1.00 83.25 87 TRP A C 1
ATOM 660 O O . TRP A 1 87 ? 0.505 -8.891 -2.559 1.00 83.25 87 TRP A O 1
ATOM 670 N N . VAL A 1 88 ? 2.315 -8.868 -3.865 1.00 83.94 88 VAL A N 1
ATOM 671 C CA . VAL A 1 88 ? 2.192 -7.455 -4.231 1.00 83.94 88 VAL A CA 1
ATOM 672 C C . VAL A 1 88 ? 0.886 -7.187 -4.990 1.00 83.94 88 VAL A C 1
ATOM 674 O O . VAL A 1 88 ? 0.181 -6.227 -4.688 1.00 83.94 88 VAL A O 1
ATOM 677 N N . VAL A 1 89 ? 0.513 -8.063 -5.929 1.00 85.19 89 VAL A N 1
ATOM 678 C CA . VAL A 1 89 ? -0.763 -7.976 -6.661 1.00 85.19 89 VAL A CA 1
ATOM 679 C C . VAL A 1 89 ? -1.952 -8.172 -5.722 1.00 85.19 89 VAL A C 1
ATOM 681 O O . VAL A 1 89 ? -2.929 -7.434 -5.820 1.00 85.19 89 VAL A O 1
ATOM 684 N N . PHE A 1 90 ? -1.877 -9.122 -4.788 1.00 86.12 90 PHE A N 1
ATOM 685 C CA . PHE A 1 90 ? -2.928 -9.306 -3.789 1.00 86.12 90 PHE A CA 1
ATOM 686 C C . PHE A 1 90 ? -3.110 -8.049 -2.927 1.00 86.12 90 PHE A C 1
ATOM 688 O O . PHE A 1 90 ? -4.234 -7.577 -2.751 1.00 86.12 90 PHE A O 1
ATOM 695 N N . GLY A 1 91 ? -2.012 -7.455 -2.456 1.00 83.81 91 GLY A N 1
ATOM 696 C CA . GLY A 1 91 ? -2.064 -6.218 -1.68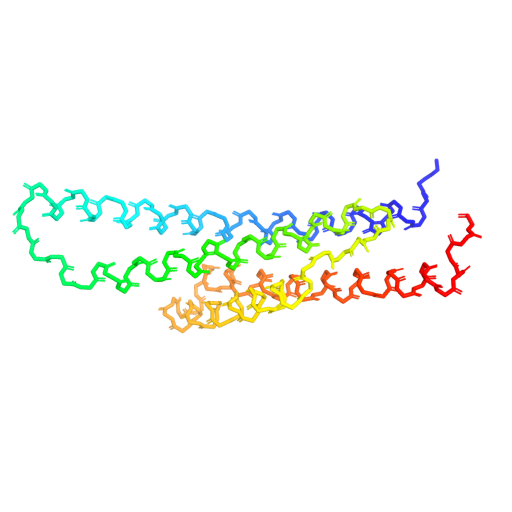3 1.00 83.81 91 GLY A CA 1
ATOM 697 C C . GLY A 1 91 ? -2.597 -5.039 -2.493 1.00 83.81 91 GLY A C 1
ATOM 698 O O . GLY A 1 91 ? -3.398 -4.275 -1.974 1.00 83.81 91 GLY A O 1
ATOM 699 N N . LEU A 1 92 ? -2.264 -4.948 -3.782 1.00 84.06 92 LEU A N 1
ATOM 700 C CA . LEU A 1 92 ? -2.815 -3.947 -4.698 1.00 84.06 92 LEU A CA 1
ATOM 701 C C . LEU A 1 92 ? -4.338 -4.073 -4.864 1.00 84.06 92 LEU A C 1
ATOM 703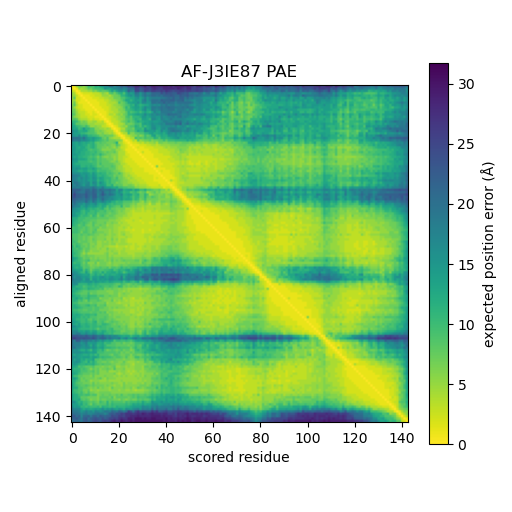 O O . LEU A 1 92 ? -5.054 -3.073 -4.798 1.00 84.06 92 LEU A O 1
ATOM 707 N N . VAL A 1 93 ? -4.843 -5.297 -5.057 1.00 86.50 93 VAL A N 1
ATOM 708 C CA . VAL A 1 93 ? -6.290 -5.567 -5.122 1.00 86.50 93 VAL A CA 1
ATOM 709 C C . VAL A 1 93 ? -6.959 -5.160 -3.813 1.00 86.50 93 VAL A C 1
ATOM 711 O O . VAL A 1 93 ? -8.005 -4.511 -3.829 1.00 86.50 93 VAL A O 1
ATOM 714 N N . LEU A 1 94 ? -6.333 -5.479 -2.681 1.00 85.75 94 LEU A N 1
ATOM 715 C CA . LEU A 1 94 ? -6.818 -5.082 -1.368 1.00 85.75 94 LEU A CA 1
ATOM 716 C C . LEU A 1 94 ? -6.869 -3.553 -1.218 1.00 85.75 94 LEU A C 1
ATOM 718 O O . LEU A 1 94 ? -7.884 -3.034 -0.759 1.00 85.75 94 LEU A O 1
ATOM 722 N N . THR A 1 95 ? -5.844 -2.823 -1.674 1.00 82.19 95 THR A N 1
ATOM 723 C CA . THR A 1 95 ? -5.831 -1.350 -1.687 1.00 82.19 95 THR A CA 1
ATOM 724 C C . THR A 1 95 ? -6.988 -0.785 -2.509 1.00 82.19 95 THR A C 1
ATOM 726 O O . THR A 1 95 ? -7.659 0.145 -2.067 1.00 82.19 95 THR A O 1
ATOM 729 N N . LEU A 1 96 ? -7.269 -1.351 -3.688 1.00 82.62 96 LEU A N 1
ATOM 730 C CA . LEU A 1 96 ? -8.390 -0.915 -4.528 1.00 82.62 96 LEU A CA 1
ATOM 731 C C . LEU A 1 96 ? -9.742 -1.159 -3.846 1.00 82.62 96 LEU A C 1
ATOM 733 O O . LEU A 1 96 ? -10.595 -0.274 -3.853 1.00 82.62 96 LEU A O 1
ATOM 737 N N . LEU A 1 97 ? -9.931 -2.324 -3.220 1.00 84.81 97 LEU A N 1
ATOM 738 C CA . LEU A 1 97 ? -11.158 -2.647 -2.484 1.00 84.81 97 LEU A CA 1
ATOM 739 C C . LEU A 1 97 ? -11.360 -1.720 -1.280 1.00 84.81 97 LEU A C 1
ATOM 741 O O . LEU A 1 97 ? -12.460 -1.202 -1.088 1.00 84.81 97 LEU A O 1
ATOM 745 N N . LEU A 1 98 ? -10.302 -1.464 -0.506 1.00 79.19 98 LEU A N 1
ATOM 746 C CA . LEU A 1 98 ? -10.331 -0.515 0.609 1.00 79.19 98 LEU A CA 1
ATOM 747 C C . LEU A 1 98 ? -10.604 0.914 0.123 1.00 79.19 98 LEU A C 1
ATOM 749 O O . LEU A 1 98 ? -11.384 1.630 0.747 1.00 79.19 98 LEU A O 1
ATOM 753 N N . GLY A 1 99 ? -10.035 1.312 -1.016 1.00 75.56 99 GLY A N 1
ATOM 754 C CA . GLY A 1 99 ? -10.306 2.596 -1.660 1.00 75.56 99 GLY A CA 1
ATOM 755 C C . GLY A 1 99 ? -11.769 2.749 -2.084 1.00 75.56 99 GLY A C 1
ATOM 756 O O . GLY A 1 99 ? -12.382 3.778 -1.805 1.00 75.56 99 GLY A O 1
ATOM 757 N N . ILE A 1 100 ? -12.362 1.714 -2.690 1.00 79.56 100 ILE A N 1
ATOM 758 C CA . ILE A 1 100 ? -13.791 1.687 -3.045 1.00 79.56 100 ILE A CA 1
ATOM 759 C C . ILE A 1 100 ? -14.657 1.765 -1.783 1.00 79.56 100 ILE A C 1
ATOM 761 O O . ILE A 1 100 ? -15.589 2.567 -1.726 1.00 79.56 100 ILE A O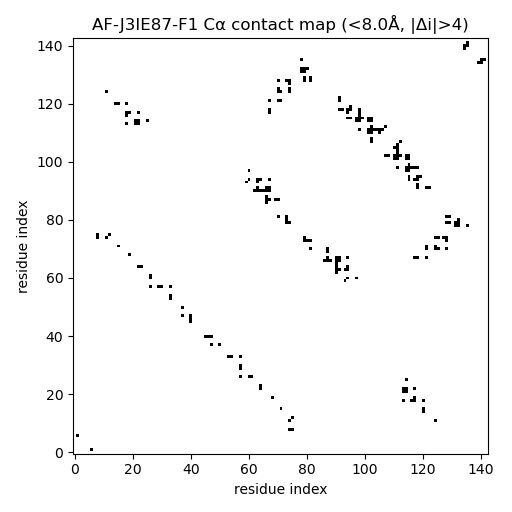 1
ATOM 765 N N . ALA A 1 101 ? -14.339 0.979 -0.752 1.00 79.06 101 ALA A N 1
ATOM 766 C CA . ALA A 1 101 ? -15.067 1.004 0.513 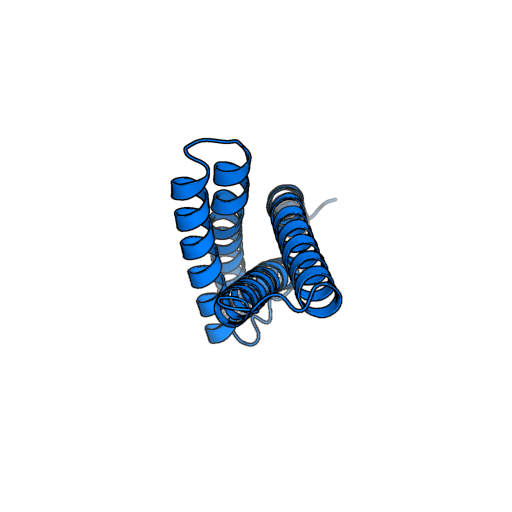1.00 79.06 101 ALA A CA 1
ATOM 767 C C . ALA A 1 101 ? -15.002 2.393 1.172 1.00 79.06 101 ALA A C 1
ATOM 769 O O . ALA A 1 101 ? -16.030 2.941 1.571 1.00 79.06 101 ALA A O 1
ATOM 770 N N . ALA A 1 102 ? -13.817 3.008 1.212 1.00 72.06 102 ALA A N 1
ATOM 771 C CA . ALA A 1 102 ? -13.626 4.364 1.712 1.00 72.06 102 ALA A CA 1
ATOM 772 C C . ALA A 1 102 ? -14.414 5.392 0.886 1.00 72.06 102 ALA A C 1
ATOM 774 O O . ALA A 1 102 ? -15.058 6.271 1.453 1.00 72.06 102 ALA A O 1
ATOM 775 N N . TRP A 1 103 ? -14.428 5.271 -0.443 1.00 72.50 103 TRP A N 1
ATOM 776 C CA . TRP A 1 103 ? -15.214 6.145 -1.315 1.00 72.50 103 TRP A CA 1
ATOM 777 C C . TRP A 1 103 ? -16.717 6.074 -1.016 1.00 72.50 103 TRP A C 1
ATOM 779 O O . TRP A 1 103 ? -17.394 7.104 -0.985 1.00 72.50 103 TRP A O 1
ATOM 789 N N . VAL A 1 104 ? -17.237 4.870 -0.756 1.00 78.31 104 VAL A N 1
ATOM 790 C CA . VAL A 1 104 ? -18.646 4.649 -0.393 1.00 78.31 104 VAL A CA 1
ATOM 791 C C . VAL A 1 104 ? -18.969 5.241 0.982 1.00 78.31 104 VAL A C 1
ATOM 793 O O . VAL A 1 104 ? -19.995 5.906 1.128 1.00 78.31 104 VAL A O 1
ATOM 796 N N . ILE A 1 105 ? -18.095 5.039 1.974 1.00 72.62 105 ILE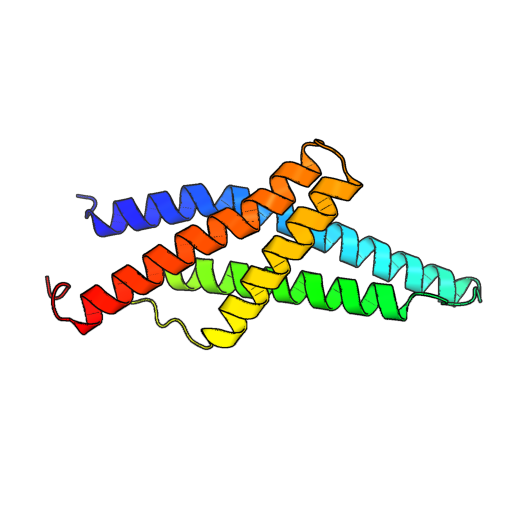 A N 1
ATOM 797 C CA . ILE A 1 105 ? -18.294 5.503 3.358 1.00 72.62 105 ILE A CA 1
ATOM 798 C C . ILE A 1 105 ? -18.186 7.029 3.456 1.00 72.62 105 ILE A C 1
ATOM 800 O O . ILE A 1 105 ? -19.053 7.679 4.036 1.00 72.62 105 ILE A O 1
ATOM 804 N N . PHE A 1 106 ? -17.149 7.615 2.860 1.00 67.56 106 PHE A N 1
ATOM 805 C CA . PHE A 1 106 ? -16.849 9.045 2.962 1.00 67.56 106 PHE A CA 1
ATOM 806 C C . PHE A 1 106 ? -17.469 9.885 1.835 1.00 67.56 106 PHE A C 1
ATOM 808 O O . PHE A 1 106 ? -17.074 11.040 1.683 1.00 67.56 106 PHE A O 1
ATOM 815 N N . ARG A 1 107 ? -18.390 9.301 1.039 1.00 61.31 107 ARG A N 1
ATOM 816 C CA . ARG A 1 107 ? -19.134 9.887 -0.101 1.00 61.31 107 ARG A CA 1
ATOM 817 C C . ARG A 1 107 ? -18.520 11.182 -0.649 1.00 61.31 107 ARG A C 1
ATOM 819 O O . ARG A 1 107 ? -18.828 12.275 -0.178 1.00 61.31 107 ARG A O 1
ATOM 826 N N . THR A 1 108 ? -17.691 11.070 -1.688 1.00 58.25 108 THR A N 1
ATOM 827 C CA . THR A 1 108 ? -17.099 12.208 -2.435 1.00 58.25 108 THR A CA 1
ATOM 828 C C . THR A 1 108 ? -16.294 13.226 -1.605 1.00 58.25 108 THR A C 1
ATOM 830 O 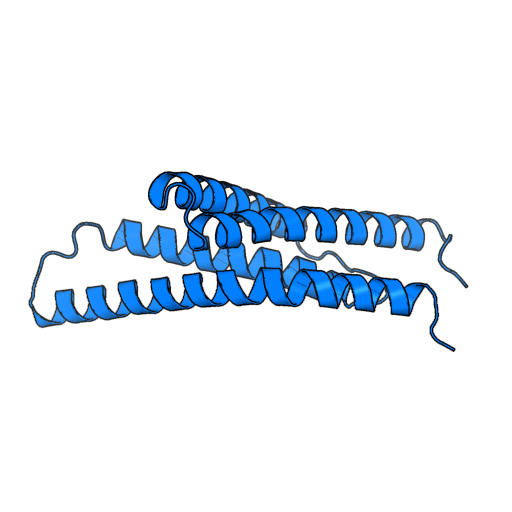O . THR A 1 108 ? -15.990 14.311 -2.092 1.00 58.25 108 THR A O 1
ATOM 833 N N . GLY A 1 109 ? -15.904 12.902 -0.370 1.00 63.91 109 GLY A N 1
ATOM 834 C CA . GLY A 1 109 ? -14.952 13.703 0.397 1.00 63.91 109 GLY A CA 1
ATOM 835 C C . GLY A 1 109 ? -13.513 13.552 -0.110 1.00 63.91 109 GLY A C 1
ATOM 836 O O . GLY A 1 109 ? -13.141 12.522 -0.678 1.00 63.91 109 GLY A O 1
ATOM 837 N N . LEU A 1 110 ? -12.673 14.558 0.166 1.00 64.56 110 LEU A N 1
ATOM 838 C CA . LEU A 1 110 ? -11.239 14.568 -0.165 1.00 64.56 110 LEU A CA 1
ATOM 839 C C . LEU A 1 110 ? -10.527 13.278 0.299 1.00 64.56 110 LEU A C 1
ATOM 841 O O . LEU A 1 110 ? -9.705 12.724 -0.424 1.00 64.56 110 LEU A O 1
ATOM 845 N N . PHE A 1 111 ? -10.901 12.751 1.470 1.00 61.59 111 PHE A N 1
ATOM 846 C CA . PHE A 1 111 ? -10.367 11.499 2.015 1.00 61.59 111 PHE A CA 1
ATOM 847 C C . PHE A 1 111 ? -10.709 10.268 1.167 1.00 61.59 111 PHE A C 1
ATOM 849 O O . PHE A 1 111 ? -9.834 9.443 0.924 1.00 61.59 111 PHE A O 1
ATOM 856 N N . GLY A 1 112 ? -11.942 10.157 0.662 1.00 60.53 112 GLY A N 1
ATOM 857 C CA . GLY A 1 112 ? -12.325 9.059 -0.229 1.00 60.53 112 GLY A CA 1
ATOM 858 C C . GLY A 1 112 ? -11.526 9.084 -1.535 1.00 60.53 112 GLY A C 1
ATOM 859 O O . GLY A 1 112 ? -11.036 8.049 -1.983 1.00 60.53 112 GLY A O 1
ATOM 860 N N . PHE A 1 113 ? -11.334 10.276 -2.113 1.00 64.31 113 PHE A N 1
ATOM 861 C CA . PHE A 1 113 ? -10.531 10.466 -3.327 1.00 64.31 113 PHE A CA 1
ATOM 862 C C . PHE A 1 113 ? -9.061 10.099 -3.126 1.00 64.31 113 PHE A C 1
ATOM 864 O O . PHE A 1 113 ? -8.475 9.411 -3.961 1.00 64.31 113 PHE A O 1
ATOM 871 N N . LEU A 1 114 ? -8.470 10.528 -2.011 1.00 65.81 114 LEU A N 1
ATOM 872 C CA . LEU A 1 114 ? -7.054 10.306 -1.729 1.00 65.81 114 LEU A CA 1
ATOM 873 C C . LEU A 1 114 ? -6.746 8.847 -1.354 1.00 65.81 114 LEU A C 1
ATOM 875 O O . LEU A 1 114 ? -5.698 8.337 -1.737 1.00 65.81 114 LEU A O 1
ATOM 879 N N . CYS A 1 115 ? -7.664 8.143 -0.684 1.00 65.44 115 CYS A N 1
ATOM 880 C CA . CYS A 1 115 ? -7.515 6.706 -0.430 1.00 65.44 115 CYS A CA 1
ATOM 881 C C . CYS A 1 115 ? -7.671 5.869 -1.713 1.00 65.44 115 CYS A C 1
ATOM 883 O O . CYS A 1 115 ? -6.936 4.906 -1.916 1.00 65.44 115 CYS A O 1
ATOM 885 N N . GLY A 1 116 ? -8.599 6.239 -2.605 1.00 66.12 116 GLY A N 1
ATOM 886 C CA . GLY A 1 116 ? -8.803 5.540 -3.879 1.00 66.12 116 GLY A CA 1
ATOM 887 C C . GLY A 1 116 ? -7.685 5.772 -4.903 1.00 66.12 116 GLY A C 1
ATOM 888 O O . GLY A 1 116 ? -7.333 4.862 -5.657 1.00 66.12 116 GLY A O 1
ATOM 889 N N . SER A 1 117 ? -7.088 6.967 -4.922 1.00 73.44 117 SER A N 1
ATOM 890 C CA . SER A 1 117 ? -6.040 7.319 -5.888 1.00 73.44 117 SER A CA 1
ATOM 891 C C . SER A 1 117 ? -4.733 6.552 -5.669 1.00 73.44 117 SER A C 1
ATOM 893 O O . SER A 1 117 ? -4.032 6.274 -6.643 1.00 73.44 117 SER A O 1
ATOM 895 N N . GLN A 1 118 ? -4.433 6.123 -4.439 1.00 75.50 118 GLN A N 1
ATOM 896 C CA . GLN A 1 118 ? -3.240 5.326 -4.143 1.00 75.50 118 GLN A CA 1
ATOM 897 C C . GLN A 1 118 ? -3.211 4.004 -4.907 1.00 75.50 118 GLN A C 1
ATOM 899 O O . GLN A 1 118 ? -2.203 3.684 -5.538 1.00 75.50 118 GLN A O 1
ATOM 904 N N . GLY A 1 119 ? -4.308 3.242 -4.868 1.00 73.00 119 GLY A N 1
ATOM 905 C CA . GLY A 1 119 ? -4.394 1.961 -5.569 1.00 73.00 119 GLY A CA 1
ATOM 906 C C . GLY A 1 119 ? -4.205 2.138 -7.077 1.00 73.00 119 GLY A C 1
ATOM 907 O O . GLY A 1 119 ? -3.477 1.378 -7.707 1.00 73.00 119 GLY A O 1
ATOM 908 N N . ILE A 1 120 ? -4.774 3.205 -7.646 1.00 77.81 120 ILE A N 1
ATOM 909 C CA . ILE A 1 120 ? -4.630 3.539 -9.070 1.00 77.81 120 ILE A CA 1
ATOM 910 C C . ILE A 1 120 ? -3.170 3.871 -9.412 1.00 77.81 120 ILE A C 1
ATOM 912 O O . ILE A 1 120 ? -2.633 3.356 -10.393 1.00 77.81 120 ILE A O 1
ATOM 916 N N . VAL A 1 121 ? -2.498 4.690 -8.599 1.00 78.12 121 VAL A N 1
ATOM 917 C CA . VAL A 1 121 ? -1.085 5.040 -8.814 1.00 78.12 121 VAL A CA 1
ATOM 918 C C . VAL A 1 121 ? -0.182 3.814 -8.656 1.00 78.12 121 VAL A C 1
ATOM 920 O O . VAL A 1 121 ? 0.713 3.606 -9.474 1.00 78.12 121 VAL A O 1
ATOM 923 N N . ALA A 1 122 ? -0.438 2.960 -7.664 1.00 77.44 122 ALA A N 1
ATOM 924 C CA . ALA A 1 122 ? 0.288 1.707 -7.477 1.00 77.44 122 ALA A CA 1
ATOM 925 C C . ALA A 1 122 ? 0.112 0.752 -8.675 1.00 77.44 122 ALA A C 1
ATOM 927 O O . ALA A 1 122 ? 1.096 0.165 -9.124 1.00 77.44 122 ALA A O 1
ATOM 928 N N . CYS A 1 123 ? -1.085 0.667 -9.272 1.00 80.69 123 CYS A N 1
ATOM 929 C CA . CYS A 1 123 ? -1.305 -0.082 -10.515 1.00 80.69 123 CYS A CA 1
ATOM 930 C C . CYS A 1 123 ? -0.415 0.434 -11.652 1.00 80.69 123 CYS A C 1
ATOM 932 O O . CYS A 1 123 ? 0.259 -0.350 -12.322 1.00 80.69 123 CYS A O 1
ATOM 934 N N . VAL A 1 124 ? -0.399 1.752 -11.870 1.00 82.31 124 VAL A N 1
ATOM 935 C CA . VAL A 1 124 ? 0.396 2.373 -12.940 1.00 82.31 124 VAL A CA 1
ATOM 936 C C . VAL A 1 124 ? 1.888 2.102 -12.735 1.00 82.31 124 VAL A C 1
ATOM 938 O O . VAL A 1 124 ? 2.576 1.708 -13.676 1.00 82.31 124 VAL A O 1
ATOM 941 N N . LEU A 1 125 ? 2.387 2.249 -11.505 1.00 79.12 125 LEU A N 1
ATOM 942 C CA . LEU A 1 125 ? 3.785 1.969 -11.172 1.00 79.12 125 LEU A CA 1
ATOM 943 C C . LEU A 1 125 ? 4.146 0.497 -11.394 1.00 79.12 125 LEU A C 1
ATOM 945 O O . LEU A 1 125 ? 5.191 0.217 -11.979 1.00 79.12 125 LEU A O 1
ATOM 949 N N . LEU A 1 126 ? 3.272 -0.437 -11.009 1.00 82.62 126 LEU A N 1
ATOM 950 C CA . LEU A 1 126 ? 3.504 -1.864 -11.219 1.00 82.62 126 LEU A CA 1
ATOM 951 C C . LEU A 1 126 ? 3.614 -2.200 -12.712 1.00 82.62 126 LEU A C 1
ATOM 953 O O . LEU A 1 126 ? 4.533 -2.912 -13.115 1.00 82.62 126 LEU A O 1
ATOM 957 N N . VAL A 1 127 ? 2.725 -1.651 -13.545 1.00 83.56 127 VAL A N 1
ATOM 958 C CA . VAL A 1 127 ? 2.781 -1.836 -15.004 1.00 83.56 127 VAL A CA 1
ATOM 959 C C . VAL A 1 127 ? 4.098 -1.303 -15.571 1.00 83.56 127 VAL A C 1
ATOM 961 O O . VAL A 1 127 ? 4.749 -1.992 -16.355 1.00 83.56 127 VAL A O 1
ATOM 964 N N . ILE A 1 128 ? 4.533 -0.114 -15.146 1.00 79.69 128 ILE A N 1
ATOM 965 C CA . ILE A 1 128 ? 5.811 0.467 -15.582 1.00 79.69 128 ILE A CA 1
ATOM 966 C C . ILE A 1 128 ? 6.988 -0.426 -15.167 1.00 79.69 128 ILE A C 1
ATOM 968 O O . ILE A 1 128 ? 7.868 -0.691 -15.989 1.00 79.69 128 ILE A O 1
ATOM 972 N N . ASN A 1 129 ? 7.001 -0.929 -13.931 1.00 80.75 129 ASN A N 1
ATOM 973 C CA . ASN A 1 129 ? 8.068 -1.797 -13.429 1.00 80.75 129 ASN A CA 1
ATOM 974 C C . ASN A 1 129 ? 8.135 -3.115 -14.216 1.00 80.75 129 ASN A C 1
ATOM 976 O O . ASN A 1 129 ? 9.220 -3.529 -14.627 1.00 80.75 129 ASN A O 1
ATOM 980 N N . LEU A 1 130 ? 6.986 -3.734 -14.510 1.00 82.31 130 LEU A N 1
ATOM 981 C CA . LEU A 1 130 ? 6.909 -4.947 -15.330 1.00 82.31 130 LEU A CA 1
ATOM 982 C C . LEU A 1 130 ? 7.406 -4.717 -16.765 1.00 82.31 130 LEU A C 1
ATOM 984 O O . LEU A 1 130 ? 8.142 -5.545 -17.303 1.00 82.31 130 LEU A O 1
ATOM 988 N N . LEU A 1 131 ? 7.049 -3.585 -17.380 1.00 81.44 131 LEU A N 1
ATOM 989 C CA . LEU A 1 131 ? 7.529 -3.223 -18.716 1.00 81.44 131 LEU A CA 1
ATOM 990 C C . LEU A 1 131 ? 9.044 -2.980 -18.732 1.00 81.44 131 LEU A C 1
ATOM 992 O O . LEU A 1 131 ? 9.731 -3.474 -19.628 1.00 81.44 131 LEU A O 1
ATOM 996 N N . ARG A 1 132 ? 9.580 -2.273 -17.726 1.00 76.69 132 ARG A N 1
ATOM 997 C CA . ARG A 1 132 ? 11.027 -2.037 -17.568 1.00 76.69 132 ARG A CA 1
ATOM 998 C C . ARG A 1 132 ? 11.794 -3.344 -17.382 1.00 76.69 132 ARG A C 1
ATOM 1000 O O . ARG A 1 132 ? 12.806 -3.541 -18.050 1.00 76.69 132 ARG A O 1
ATOM 1007 N N . ARG A 1 133 ? 11.288 -4.254 -16.543 1.00 78.81 133 ARG A N 1
ATOM 1008 C CA . ARG A 1 133 ? 11.880 -5.584 -16.343 1.00 78.81 133 ARG A CA 1
ATOM 1009 C C . ARG A 1 133 ? 11.912 -6.386 -17.639 1.00 78.81 133 ARG A C 1
ATOM 1011 O O . ARG A 1 133 ? 12.965 -6.869 -18.033 1.00 78.81 133 ARG A O 1
ATOM 1018 N N . ARG A 1 134 ? 10.789 -6.451 -18.362 1.00 79.75 134 ARG A N 1
ATOM 1019 C CA . ARG A 1 134 ? 10.711 -7.172 -19.640 1.00 79.75 134 ARG A CA 1
ATOM 1020 C C . ARG A 1 134 ? 11.690 -6.620 -20.679 1.00 79.75 134 ARG A C 1
ATOM 1022 O O . ARG A 1 134 ? 12.297 -7.396 -21.414 1.00 79.75 134 ARG A O 1
ATOM 1029 N N . ALA A 1 135 ? 11.857 -5.300 -20.746 1.00 74.31 135 ALA A N 1
ATOM 1030 C CA . ALA A 1 135 ? 12.819 -4.666 -21.646 1.00 74.31 135 ALA A CA 1
ATOM 1031 C C . ALA A 1 135 ? 14.283 -4.958 -21.252 1.00 74.31 135 ALA A C 1
ATOM 1033 O O . ALA A 1 135 ? 15.127 -5.116 -22.136 1.00 74.31 135 ALA A O 1
ATOM 1034 N N . ALA A 1 136 ? 14.575 -5.074 -19.950 1.00 72.94 136 ALA A N 1
ATOM 1035 C CA . ALA A 1 136 ? 15.884 -5.479 -19.437 1.00 72.94 136 ALA A CA 1
ATOM 1036 C C . ALA A 1 136 ? 16.197 -6.944 -19.770 1.00 72.94 136 ALA A C 1
ATOM 1038 O O . ALA A 1 136 ? 17.250 -7.225 -20.342 1.00 72.94 136 ALA A O 1
ATOM 1039 N N . ASP A 1 137 ? 15.245 -7.845 -19.523 1.00 74.56 137 ASP A N 1
ATOM 1040 C CA . ASP A 1 137 ? 15.374 -9.280 -19.805 1.00 74.56 137 ASP A CA 1
ATOM 1041 C C . ASP A 1 137 ? 15.503 -9.567 -21.312 1.00 74.56 137 ASP A C 1
ATOM 1043 O O . ASP A 1 137 ? 16.210 -10.484 -21.722 1.00 74.56 137 ASP A O 1
ATOM 1047 N N . SER A 1 138 ? 14.875 -8.742 -22.160 1.00 74.50 138 SER A N 1
ATOM 1048 C CA . SER A 1 138 ? 14.957 -8.854 -23.627 1.00 74.50 138 SER A CA 1
ATOM 1049 C C . SER A 1 138 ? 16.257 -8.277 -24.217 1.00 74.50 138 SER A C 1
ATOM 1051 O O . SER A 1 138 ? 16.409 -8.237 -25.434 1.00 74.50 138 SER A O 1
ATOM 1053 N N . GLY A 1 139 ? 17.186 -7.782 -23.388 1.00 62.12 139 GLY A N 1
ATOM 1054 C CA . GLY A 1 139 ? 18.467 -7.217 -23.832 1.00 62.12 139 GLY A CA 1
ATOM 1055 C C . GLY A 1 139 ? 18.385 -5.826 -24.475 1.00 62.12 139 GLY A C 1
ATOM 1056 O O . GLY A 1 139 ? 19.412 -5.282 -24.872 1.00 62.12 139 GLY A O 1
ATOM 1057 N N . HIS A 1 140 ? 17.200 -5.208 -24.530 1.00 55.84 140 HIS A N 1
ATOM 1058 C CA . HIS A 1 140 ? 16.991 -3.875 -25.114 1.00 55.84 140 HIS A CA 1
ATOM 1059 C C . HIS A 1 140 ? 17.523 -2.718 -24.249 1.00 55.84 140 HIS A C 1
ATOM 1061 O O . HIS A 1 140 ? 17.561 -1.580 -24.711 1.00 55.84 140 HIS A O 1
ATOM 1067 N N . LEU A 1 141 ? 17.934 -3.001 -23.010 1.00 51.50 141 LEU A N 1
ATOM 1068 C CA . LEU A 1 141 ? 18.431 -2.027 -22.028 1.00 51.50 141 LEU A CA 1
ATOM 1069 C C . LEU A 1 141 ? 19.945 -2.130 -21.761 1.00 51.50 141 LEU A C 1
ATOM 1071 O O . LEU A 1 141 ? 20.432 -1.511 -20.821 1.00 51.50 141 LEU A O 1
ATOM 1075 N N . ARG A 1 142 ? 20.711 -2.862 -22.586 1.00 43.03 142 ARG A N 1
ATOM 1076 C CA . ARG A 1 142 ? 22.180 -2.731 -22.613 1.00 43.03 142 ARG A CA 1
ATOM 1077 C C . ARG A 1 142 ? 22.575 -1.490 -23.424 1.00 43.03 142 ARG A C 1
ATOM 1079 O O . ARG A 1 142 ? 22.996 -1.622 -24.570 1.00 43.03 142 ARG A O 1
ATOM 1086 N N . VAL A 1 143 ? 22.408 -0.304 -22.840 1.00 41.16 143 VAL A N 1
ATOM 1087 C CA . VAL A 1 143 ? 23.079 0.937 -23.270 1.00 41.16 143 VAL A CA 1
ATOM 1088 C C . VAL A 1 143 ? 23.568 1.675 -22.039 1.00 41.16 143 VAL A C 1
ATOM 1090 O O . VAL A 1 143 ? 22.718 1.960 -21.167 1.00 41.16 143 VAL A O 1
#